Protein AF-A0A952I036-F1 (afdb_monomer_lite)

pLDDT: mean 88.37, std 13.4, range [41.19, 97.81]

Secondary structure (DSSP, 8-state):
--HHHHHHHHHHHHHHHHS-HHHHTT--HHHHHHHHHHHHHHHHTS-HHHHHH--HHHHHHHHHHHHHHTT----HHHHHHHHHHHHHHHHHHHH--

Structure (mmCIF, N/CA/C/O backbone):
data_AF-A0A952I036-F1
#
_entry.id   AF-A0A952I036-F1
#
loop_
_atom_site.group_PDB
_atom_site.id
_atom_site.type_symbol
_atom_site.label_atom_id
_atom_site.label_alt_id
_atom_site.label_comp_id
_atom_site.label_asym_id
_atom_site.label_entity_id
_atom_site.label_seq_id
_atom_site.pdbx_PDB_ins_code
_atom_site.Cartn_x
_atom_site.Cartn_y
_atom_site.Cartn_z
_atom_site.occupancy
_atom_site.B_iso_or_equiv
_atom_site.auth_seq_id
_atom_site.auth_comp_id
_atom_site.auth_asym_id
_atom_site.auth_atom_id
_atom_site.pdbx_PDB_model_num
ATOM 1 N N . MET A 1 1 ? -3.514 26.229 -6.586 1.00 41.44 1 MET A N 1
ATOM 2 C CA . MET A 1 1 ? -4.007 24.858 -6.318 1.00 41.44 1 MET A CA 1
ATOM 3 C C . MET A 1 1 ? -3.379 23.920 -7.341 1.00 41.44 1 MET A C 1
ATOM 5 O O . MET A 1 1 ? -3.762 24.021 -8.492 1.00 41.44 1 MET A O 1
ATOM 9 N N . ASN A 1 2 ? -2.353 23.139 -6.964 1.00 41.47 2 ASN A N 1
ATOM 10 C CA . ASN A 1 2 ? -1.782 22.026 -7.768 1.00 41.47 2 ASN A CA 1
ATOM 11 C C . ASN A 1 2 ? -0.597 21.297 -7.091 1.00 41.47 2 ASN A C 1
ATOM 13 O O . ASN A 1 2 ? 0.005 20.398 -7.670 1.00 41.47 2 ASN A O 1
ATOM 17 N N . THR A 1 3 ? -0.223 21.658 -5.864 1.00 41.19 3 THR A N 1
ATOM 18 C CA . THR A 1 3 ? 0.944 21.076 -5.184 1.00 41.19 3 THR A CA 1
ATOM 19 C C . THR A 1 3 ? 0.697 19.655 -4.666 1.00 41.19 3 THR A C 1
ATOM 21 O O . THR A 1 3 ? 1.613 18.845 -4.693 1.00 41.19 3 THR A O 1
ATOM 24 N N . ALA A 1 4 ? -0.533 19.317 -4.260 1.00 47.06 4 ALA A N 1
ATOM 25 C CA . ALA A 1 4 ? -0.866 18.000 -3.698 1.00 47.06 4 ALA A CA 1
ATOM 26 C C . ALA A 1 4 ? -0.930 16.856 -4.734 1.00 47.06 4 ALA A C 1
ATOM 28 O O . ALA A 1 4 ? -0.638 15.710 -4.401 1.00 47.06 4 ALA A O 1
ATOM 29 N N . ILE A 1 5 ? -1.291 17.151 -5.988 1.00 47.53 5 ILE A N 1
ATOM 30 C CA . ILE A 1 5 ? -1.306 16.152 -7.074 1.00 47.53 5 ILE A CA 1
ATOM 31 C C . ILE A 1 5 ? 0.139 15.817 -7.478 1.00 47.53 5 ILE A C 1
ATOM 33 O O . ILE A 1 5 ? 0.511 14.646 -7.549 1.00 47.53 5 ILE A O 1
ATOM 37 N N . ASN A 1 6 ? 0.991 16.845 -7.586 1.00 56.12 6 ASN A N 1
ATOM 38 C CA . ASN A 1 6 ? 2.417 16.694 -7.886 1.00 56.12 6 ASN A CA 1
ATOM 39 C C . ASN A 1 6 ? 3.189 15.886 -6.827 1.00 56.12 6 ASN A C 1
ATOM 41 O O . ASN A 1 6 ? 4.161 15.206 -7.159 1.00 56.12 6 ASN A O 1
ATOM 45 N N . THR A 1 7 ? 2.780 15.916 -5.552 1.00 67.94 7 THR A N 1
ATOM 46 C CA . THR A 1 7 ? 3.464 15.146 -4.500 1.00 67.94 7 THR A CA 1
ATOM 47 C C . THR A 1 7 ? 3.102 13.662 -4.517 1.00 67.94 7 THR A C 1
ATOM 49 O O . THR A 1 7 ? 3.989 12.828 -4.317 1.00 67.94 7 THR A O 1
ATOM 52 N N . GLN A 1 8 ? 1.845 13.294 -4.788 1.00 71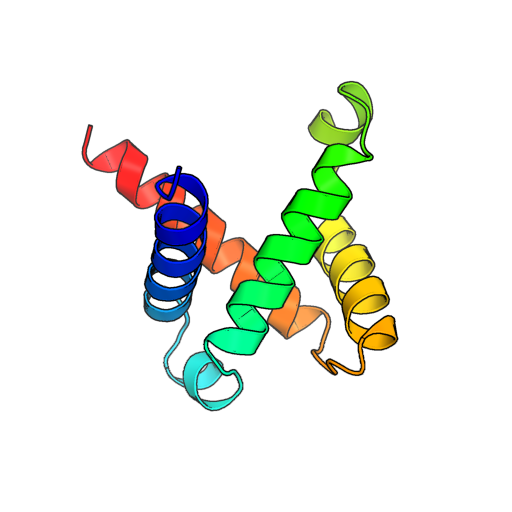.44 8 GLN A N 1
ATOM 53 C CA . GLN A 1 8 ? 1.435 11.882 -4.825 1.00 71.44 8 GLN A CA 1
ATOM 54 C C . GLN A 1 8 ? 1.982 11.141 -6.0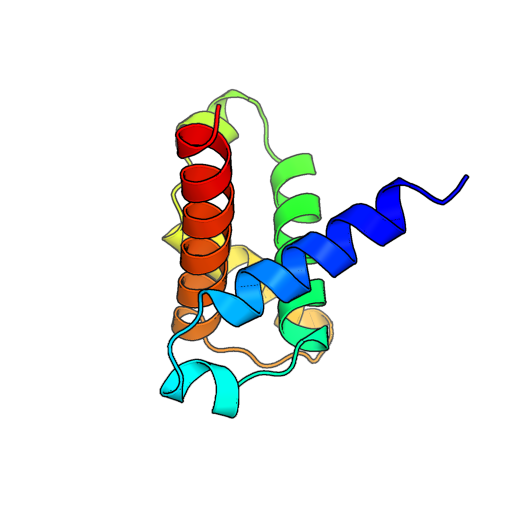48 1.00 71.44 8 GLN A C 1
ATOM 56 O O . GLN A 1 8 ? 2.460 10.015 -5.908 1.00 71.44 8 GLN A O 1
ATOM 61 N N . GLU A 1 9 ? 1.989 11.775 -7.220 1.00 79.19 9 GLU A N 1
ATOM 62 C CA . GLU A 1 9 ? 2.603 11.200 -8.423 1.00 79.19 9 GLU A CA 1
ATOM 63 C C . GLU A 1 9 ? 4.120 11.045 -8.265 1.00 79.19 9 GLU A C 1
ATOM 65 O O . GLU A 1 9 ? 4.673 9.981 -8.550 1.00 79.19 9 GLU A O 1
ATOM 70 N N . SER A 1 10 ? 4.795 12.057 -7.706 1.00 83.69 10 SER A N 1
ATOM 71 C CA . SER A 1 10 ? 6.223 11.972 -7.374 1.00 83.69 10 SER A CA 1
ATOM 72 C C . SER A 1 10 ? 6.516 10.845 -6.373 1.00 83.69 10 SER A C 1
ATOM 74 O O . SER A 1 10 ? 7.463 10.073 -6.551 1.00 83.69 10 SER A O 1
ATOM 76 N N . THR A 1 11 ? 5.668 10.675 -5.353 1.00 86.38 11 THR A N 1
ATOM 77 C CA . THR A 1 11 ? 5.800 9.573 -4.385 1.00 86.38 11 THR A CA 1
ATOM 78 C C . THR A 1 11 ? 5.624 8.217 -5.067 1.00 86.38 11 THR A C 1
ATOM 80 O O . THR A 1 11 ? 6.416 7.306 -4.820 1.00 86.38 11 THR A O 1
ATOM 83 N N . ALA A 1 12 ? 4.645 8.070 -5.964 1.00 89.25 12 ALA A N 1
ATOM 84 C CA . ALA A 1 12 ? 4.439 6.838 -6.724 1.00 89.25 12 ALA A CA 1
ATOM 85 C C . ALA A 1 12 ? 5.647 6.508 -7.616 1.00 89.25 12 ALA A C 1
ATOM 87 O O . ALA A 1 12 ? 6.110 5.366 -7.628 1.00 89.25 12 ALA A O 1
ATOM 88 N N . LEU A 1 13 ? 6.220 7.507 -8.294 1.00 90.50 13 LEU A N 1
ATOM 89 C CA . LEU A 1 13 ? 7.405 7.335 -9.135 1.00 90.50 13 LEU A CA 1
ATOM 90 C C . LEU A 1 13 ? 8.633 6.901 -8.321 1.00 90.50 13 LEU A C 1
ATOM 92 O O . LEU A 1 13 ? 9.343 5.969 -8.705 1.00 90.50 13 LEU A O 1
ATOM 96 N N . ASN A 1 14 ? 8.884 7.542 -7.180 1.00 89.62 14 ASN A N 1
ATOM 97 C CA . ASN A 1 14 ? 10.002 7.171 -6.310 1.00 89.62 14 ASN A CA 1
ATOM 98 C C . ASN A 1 14 ? 9.785 5.801 -5.650 1.00 89.62 14 ASN A C 1
ATOM 100 O O . ASN A 1 14 ? 10.724 5.012 -5.539 1.00 89.62 14 ASN A O 1
ATOM 104 N N . THR A 1 15 ? 8.539 5.469 -5.307 1.00 91.25 15 THR A N 1
ATOM 105 C CA . THR A 1 15 ? 8.157 4.131 -4.832 1.00 91.25 15 THR A CA 1
ATOM 106 C C . THR A 1 15 ? 8.437 3.075 -5.899 1.00 91.25 15 THR A C 1
ATOM 108 O O . THR A 1 15 ? 9.053 2.052 -5.602 1.00 91.25 15 THR A O 1
ATOM 111 N N . PHE A 1 16 ? 8.072 3.336 -7.159 1.00 91.94 16 PHE A N 1
ATOM 112 C CA . PHE A 1 16 ? 8.376 2.447 -8.282 1.00 91.94 16 PHE A CA 1
ATOM 113 C C . PHE A 1 16 ? 9.884 2.219 -8.435 1.00 91.94 16 PHE A C 1
ATOM 115 O O . PHE A 1 16 ? 10.319 1.084 -8.610 1.00 91.94 16 PHE A O 1
ATOM 122 N N . ARG A 1 17 ? 10.705 3.271 -8.307 1.00 89.81 17 ARG A N 1
ATOM 123 C CA . ARG A 1 17 ? 12.176 3.168 -8.379 1.00 89.81 17 ARG A CA 1
ATOM 124 C C . ARG A 1 17 ? 12.782 2.296 -7.276 1.00 89.81 17 ARG A C 1
ATOM 126 O O . ARG A 1 17 ? 13.805 1.664 -7.522 1.00 89.81 17 ARG A O 1
ATOM 133 N N . ASN A 1 18 ? 12.146 2.231 -6.107 1.00 92.00 18 ASN A N 1
ATOM 134 C CA . ASN A 1 18 ? 12.591 1.420 -4.971 1.00 92.00 18 ASN A CA 1
ATOM 135 C C . ASN A 1 18 ? 12.157 -0.054 -5.034 1.00 92.00 18 ASN A C 1
ATOM 137 O O . ASN A 1 18 ? 12.602 -0.851 -4.202 1.00 92.00 18 ASN A O 1
ATOM 141 N N . LEU A 1 19 ? 11.306 -0.437 -5.989 1.00 91.38 19 LEU A N 1
ATOM 142 C CA . LEU A 1 19 ? 10.945 -1.836 -6.217 1.00 91.38 19 LEU A CA 1
ATOM 143 C C . LEU A 1 19 ? 12.076 -2.598 -6.922 1.00 91.38 19 LEU A C 1
ATOM 145 O O . LEU A 1 19 ? 12.839 -2.044 -7.715 1.00 91.38 19 LEU A O 1
ATOM 149 N N . SER A 1 20 ? 12.152 -3.910 -6.678 1.00 90.31 20 SER A N 1
ATOM 150 C CA . SER A 1 20 ? 13.068 -4.779 -7.422 1.00 90.31 20 SER A CA 1
ATOM 151 C C . SER A 1 20 ? 12.692 -4.826 -8.906 1.00 90.31 20 SER A C 1
ATOM 153 O O . SER A 1 20 ? 11.531 -4.654 -9.279 1.00 90.31 20 SER A O 1
ATOM 155 N N . THR A 1 21 ? 13.666 -5.099 -9.776 1.00 89.06 21 THR A N 1
ATOM 156 C CA . THR A 1 21 ? 13.438 -5.198 -11.229 1.00 89.06 21 THR A CA 1
ATOM 157 C C . THR A 1 21 ? 12.362 -6.227 -11.580 1.00 89.06 21 THR A C 1
ATOM 159 O O . THR A 1 21 ? 11.509 -5.939 -12.411 1.00 89.06 21 THR A O 1
ATOM 162 N N . GLN A 1 22 ? 12.330 -7.366 -10.881 1.00 90.75 22 GLN A N 1
ATOM 163 C CA . GLN A 1 22 ? 11.291 -8.384 -11.059 1.00 90.75 22 GLN A CA 1
ATOM 164 C C . GLN A 1 22 ? 9.891 -7.877 -10.686 1.00 90.75 22 GLN A C 1
ATOM 166 O O . GLN A 1 22 ? 8.919 -8.255 -11.320 1.00 90.75 22 GLN A O 1
ATOM 171 N N . LEU A 1 23 ? 9.755 -7.041 -9.655 1.00 90.75 23 LEU A N 1
ATOM 172 C CA . LEU A 1 23 ? 8.446 -6.504 -9.279 1.00 90.75 23 LEU A CA 1
ATOM 173 C C . LEU A 1 23 ? 8.000 -5.390 -10.226 1.00 90.75 23 LEU A C 1
ATOM 175 O O . LEU A 1 23 ? 6.813 -5.292 -10.515 1.00 90.75 23 LEU A O 1
ATOM 179 N N . ARG A 1 24 ? 8.939 -4.591 -10.749 1.00 90.50 24 ARG A N 1
ATOM 180 C CA . ARG A 1 24 ? 8.651 -3.526 -11.722 1.00 90.50 24 ARG A CA 1
ATOM 181 C C . ARG A 1 24 ? 8.078 -4.041 -13.042 1.00 90.50 24 ARG A C 1
ATOM 183 O O . ARG A 1 24 ? 7.350 -3.300 -13.686 1.00 90.50 24 ARG A O 1
ATOM 190 N N . SER A 1 25 ? 8.364 -5.281 -13.442 1.00 91.19 25 SER A N 1
ATOM 191 C CA . SER A 1 25 ? 7.754 -5.883 -14.639 1.00 91.19 25 SER A CA 1
ATOM 192 C C . SER A 1 25 ? 6.329 -6.397 -14.412 1.00 91.19 25 SER A C 1
ATOM 194 O O . SER A 1 25 ? 5.636 -6.704 -15.376 1.00 91.19 25 SER A O 1
ATOM 196 N N . LEU A 1 26 ? 5.891 -6.504 -13.155 1.00 90.69 26 LEU A N 1
ATOM 197 C CA . LEU A 1 26 ? 4.583 -7.044 -12.775 1.00 90.69 26 LEU A CA 1
ATOM 198 C C . LEU A 1 26 ? 3.569 -5.957 -12.409 1.00 90.69 26 LEU A C 1
ATOM 200 O O . LEU A 1 26 ? 2.450 -6.289 -12.022 1.00 90.69 26 LEU A O 1
ATOM 204 N N . ILE A 1 27 ? 3.969 -4.684 -12.441 1.00 92.94 27 ILE A N 1
ATOM 205 C CA . ILE A 1 27 ? 3.126 -3.586 -11.984 1.00 92.94 27 ILE A CA 1
ATOM 206 C C . ILE A 1 27 ? 3.386 -2.300 -12.756 1.00 92.94 27 ILE A C 1
ATOM 208 O O . ILE A 1 27 ? 4.520 -1.953 -13.084 1.00 92.94 27 ILE A O 1
ATOM 212 N N . THR A 1 28 ? 2.317 -1.558 -12.988 1.00 92.44 28 THR A N 1
ATOM 213 C CA . THR A 1 28 ? 2.347 -0.235 -13.600 1.00 92.44 28 THR A CA 1
ATOM 214 C C . THR A 1 28 ? 2.443 0.874 -12.549 1.00 92.44 28 THR A C 1
ATOM 216 O O . THR A 1 28 ? 2.066 0.718 -11.385 1.00 92.44 28 THR A O 1
ATOM 219 N N . ILE A 1 29 ? 2.910 2.051 -12.968 1.00 90.62 29 ILE A N 1
ATOM 220 C CA . ILE A 1 29 ? 2.946 3.238 -12.100 1.00 90.62 29 ILE A CA 1
ATOM 221 C 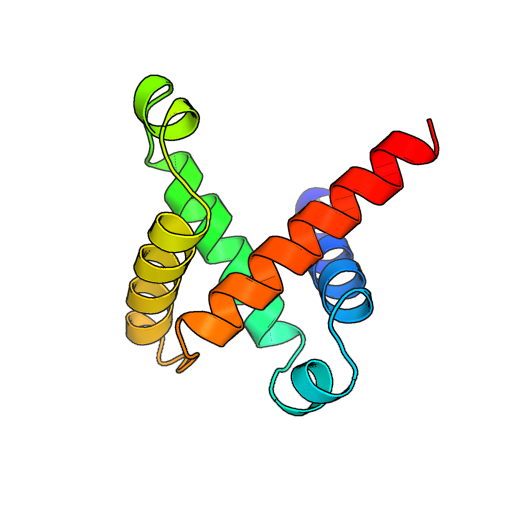C . ILE A 1 29 ? 1.526 3.636 -11.654 1.00 90.62 29 ILE A C 1
ATOM 223 O O . ILE A 1 29 ? 1.337 4.002 -10.496 1.00 90.62 29 ILE A O 1
ATOM 227 N N . ASN A 1 30 ? 0.521 3.494 -12.525 1.00 92.06 30 ASN A N 1
ATOM 228 C CA . ASN A 1 30 ? -0.879 3.794 -12.198 1.00 92.06 30 ASN A CA 1
ATOM 229 C C . ASN A 1 30 ? -1.420 2.889 -11.082 1.00 92.06 30 ASN A C 1
ATOM 231 O O . ASN A 1 30 ? -2.120 3.351 -10.183 1.00 92.06 30 ASN A O 1
ATOM 235 N N . GLU A 1 31 ? -1.062 1.605 -11.094 1.00 93.69 31 GLU A N 1
ATOM 236 C CA . GLU A 1 31 ? -1.438 0.675 -10.027 1.00 93.69 31 GLU A CA 1
ATOM 237 C C . GLU A 1 31 ? -0.764 1.023 -8.697 1.00 93.69 31 GLU A C 1
ATOM 239 O O . GLU A 1 31 ? -1.401 0.942 -7.647 1.00 93.69 31 GLU A O 1
ATOM 244 N N . ILE A 1 32 ? 0.499 1.462 -8.724 1.00 94.50 32 ILE A N 1
ATOM 245 C CA . ILE A 1 32 ? 1.184 1.971 -7.526 1.00 94.50 32 ILE A CA 1
ATOM 246 C C . ILE A 1 32 ? 0.474 3.214 -7.000 1.00 94.50 32 ILE A C 1
ATOM 248 O O . ILE A 1 32 ? 0.214 3.303 -5.801 1.00 94.50 32 ILE A O 1
ATOM 252 N N . PHE A 1 33 ? 0.123 4.150 -7.878 1.00 94.06 33 PHE A N 1
ATOM 253 C CA . PHE A 1 33 ? -0.608 5.350 -7.493 1.00 94.06 33 PHE A CA 1
ATOM 254 C C . PHE A 1 33 ? -1.930 5.007 -6.792 1.00 94.06 33 PHE A C 1
ATOM 256 O O . PHE A 1 33 ? -2.192 5.498 -5.693 1.00 94.06 33 PHE A O 1
ATOM 263 N N . GLU A 1 34 ? -2.730 4.100 -7.359 1.00 95.00 34 GLU A N 1
ATOM 264 C CA . GLU A 1 34 ? -3.988 3.671 -6.737 1.00 95.00 34 GLU A CA 1
ATOM 265 C C . GLU A 1 34 ? -3.768 2.935 -5.404 1.00 95.00 34 GLU A C 1
ATOM 267 O O . GLU A 1 34 ? -4.541 3.133 -4.465 1.00 95.00 34 GLU A O 1
ATOM 272 N N . VAL A 1 35 ? -2.688 2.157 -5.258 1.00 96.00 35 VAL A N 1
ATOM 273 C CA . VAL A 1 35 ? -2.300 1.547 -3.971 1.00 96.00 35 VAL A CA 1
ATOM 274 C C . VAL A 1 35 ? -2.023 2.612 -2.910 1.00 96.00 35 VAL A C 1
ATOM 276 O O . VAL A 1 35 ? -2.548 2.516 -1.797 1.00 96.00 35 VAL A O 1
ATOM 279 N N . LEU A 1 36 ? -1.222 3.630 -3.236 1.00 94.75 36 LEU A N 1
ATOM 280 C CA . LEU A 1 36 ? -0.867 4.704 -2.303 1.00 94.75 36 LEU A CA 1
ATOM 281 C C . LEU A 1 36 ? -2.081 5.564 -1.938 1.00 94.75 36 LEU A C 1
ATOM 283 O O . LEU A 1 36 ? -2.284 5.909 -0.770 1.00 94.75 36 LEU A O 1
ATOM 287 N N . LYS A 1 37 ? -2.942 5.842 -2.917 1.00 94.50 37 LYS A N 1
ATOM 288 C CA . LYS A 1 37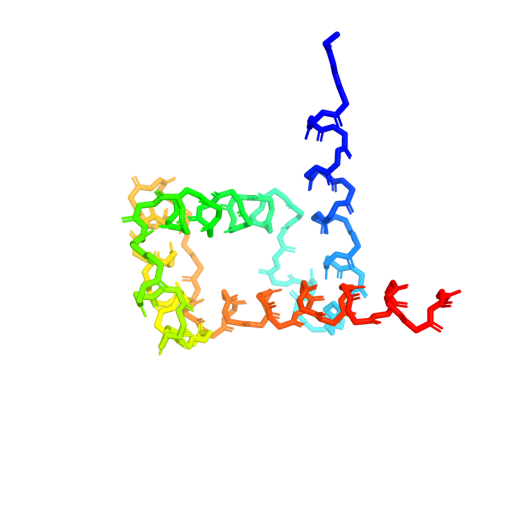 ? -4.211 6.544 -2.717 1.00 94.50 37 LYS A CA 1
ATOM 289 C C . LYS A 1 37 ? -5.138 5.771 -1.782 1.00 94.50 37 LYS A C 1
ATOM 291 O O . LYS A 1 37 ? -5.653 6.336 -0.819 1.00 94.50 37 LYS A O 1
ATOM 296 N N . GLU A 1 38 ? -5.303 4.465 -1.995 1.00 95.31 38 GLU A N 1
ATOM 297 C CA . GLU A 1 38 ? -6.126 3.625 -1.120 1.00 95.31 38 GLU A CA 1
ATOM 298 C C . GLU A 1 38 ? -5.538 3.452 0.281 1.00 95.31 38 GLU A C 1
ATOM 300 O O . GLU A 1 38 ? -6.293 3.424 1.258 1.00 95.31 38 GLU A O 1
ATOM 305 N N . LYS A 1 39 ? -4.206 3.404 0.412 1.00 94.94 39 LYS A N 1
ATOM 306 C CA . LYS A 1 39 ? -3.541 3.480 1.717 1.00 94.94 39 LYS A CA 1
ATOM 307 C C . LYS A 1 39 ? -3.915 4.782 2.422 1.00 94.94 39 LYS A C 1
ATOM 309 O O . LYS A 1 39 ? -4.378 4.724 3.557 1.00 94.94 39 LYS A O 1
ATOM 314 N N . SER A 1 40 ? -3.752 5.933 1.768 1.00 93.06 40 SER A N 1
ATOM 315 C CA . SER A 1 40 ? -4.068 7.241 2.359 1.00 93.06 40 SER A CA 1
ATOM 316 C C . SER A 1 40 ? -5.538 7.323 2.791 1.00 93.06 40 SER A C 1
ATOM 318 O O . SER A 1 40 ? -5.833 7.628 3.948 1.00 93.06 40 SER A O 1
ATOM 320 N N . ASN A 1 41 ? -6.456 6.912 1.912 1.00 94.19 41 ASN A N 1
ATOM 321 C CA . ASN A 1 41 ? -7.885 6.837 2.211 1.00 94.19 41 ASN A CA 1
ATOM 322 C C . ASN A 1 41 ? -8.179 5.937 3.414 1.00 94.19 41 ASN A C 1
ATOM 324 O O . ASN A 1 41 ? -9.059 6.236 4.216 1.00 94.19 41 ASN A O 1
ATOM 328 N N . TYR A 1 42 ? -7.479 4.810 3.553 1.00 94.81 42 TYR A N 1
ATOM 329 C CA . TYR A 1 42 ? -7.648 3.937 4.708 1.00 94.81 42 TYR A CA 1
ATOM 330 C C . TYR A 1 42 ? -7.102 4.574 5.988 1.00 94.81 42 TYR A C 1
ATOM 332 O O . TYR A 1 42 ? -7.814 4.608 6.989 1.00 94.81 42 TYR A O 1
ATOM 340 N N . TYR A 1 43 ? -5.906 5.158 5.952 1.00 92.62 43 TYR A N 1
ATOM 341 C CA . TYR A 1 43 ? -5.321 5.863 7.095 1.00 92.62 43 TYR A CA 1
ATOM 342 C C . TYR A 1 43 ? -6.207 7.003 7.613 1.00 92.62 43 TYR A C 1
ATOM 344 O O . TYR A 1 43 ? -6.283 7.206 8.824 1.00 92.62 43 TYR A O 1
ATOM 352 N N . ASN A 1 44 ? -6.916 7.705 6.728 1.00 93.50 44 ASN A N 1
ATOM 353 C CA . ASN A 1 44 ? -7.848 8.769 7.111 1.00 93.50 44 ASN A CA 1
ATOM 354 C C . ASN A 1 44 ? -9.071 8.251 7.883 1.00 93.50 44 ASN A C 1
ATOM 356 O O . ASN A 1 44 ? -9.662 8.998 8.653 1.00 93.50 44 ASN A O 1
ATOM 360 N N . THR A 1 45 ? -9.423 6.971 7.728 1.00 94.62 45 THR A N 1
ATOM 361 C CA . THR A 1 45 ? -10.525 6.336 8.476 1.00 94.62 45 THR A CA 1
ATOM 362 C C . THR A 1 45 ? -10.109 5.779 9.839 1.00 94.62 45 THR A C 1
ATOM 364 O O . THR A 1 45 ? -10.968 5.340 10.597 1.00 94.62 45 THR A O 1
ATOM 367 N N . LEU A 1 46 ? -8.809 5.762 10.152 1.00 94.19 46 LEU A N 1
ATOM 368 C CA . LEU A 1 46 ? -8.293 5.189 11.394 1.00 94.19 46 LEU A CA 1
ATOM 369 C C . LEU A 1 46 ? -8.213 6.232 12.510 1.00 94.19 46 LEU A C 1
ATOM 371 O O . LEU A 1 46 ? -7.749 7.357 12.302 1.00 94.19 46 LEU A O 1
ATOM 375 N N . THR A 1 47 ? -8.574 5.818 13.723 1.00 95.56 47 THR A N 1
ATOM 376 C CA . THR A 1 47 ? -8.306 6.591 14.941 1.00 95.56 47 THR A CA 1
ATOM 377 C C . THR A 1 47 ? -6.808 6.625 15.247 1.00 95.56 47 THR A C 1
ATOM 379 O O . THR A 1 47 ? -6.028 5.828 14.720 1.00 95.56 47 THR A O 1
ATOM 382 N N . TYR A 1 48 ? -6.386 7.534 16.130 1.00 92.62 48 TYR A N 1
ATOM 383 C CA . TYR A 1 48 ? -4.989 7.614 16.563 1.00 92.62 48 TYR A CA 1
ATOM 384 C C . TYR A 1 48 ? -4.484 6.276 17.128 1.00 92.62 48 TYR A C 1
ATOM 386 O O . TYR A 1 48 ? -3.490 5.741 16.644 1.00 92.62 48 TYR A O 1
ATOM 394 N N . THR A 1 49 ? -5.225 5.671 18.061 1.00 94.75 49 THR A N 1
ATOM 395 C CA . THR A 1 49 ? -4.867 4.377 18.662 1.00 94.75 49 THR A CA 1
ATOM 396 C C . THR A 1 49 ? -4.718 3.277 17.613 1.00 94.75 49 THR A C 1
ATOM 398 O O . THR A 1 49 ? -3.775 2.494 17.667 1.00 94.75 49 THR A O 1
ATOM 401 N N . GLN A 1 50 ? -5.609 3.239 16.616 1.00 94.12 50 GLN A N 1
ATOM 402 C CA . GLN A 1 50 ? -5.520 2.274 15.519 1.00 94.12 50 GLN A CA 1
ATOM 403 C C . GLN A 1 50 ? -4.274 2.497 14.655 1.00 94.12 50 GLN A C 1
ATOM 405 O O . GLN A 1 50 ? -3.631 1.525 14.264 1.00 94.12 50 GLN A O 1
ATOM 410 N N . LYS A 1 51 ? -3.902 3.755 14.383 1.00 91.94 51 LYS A N 1
ATOM 411 C CA . LYS A 1 51 ? -2.675 4.093 13.642 1.00 91.94 51 LYS A CA 1
ATOM 412 C C . LYS A 1 51 ? -1.414 3.624 14.370 1.00 91.94 51 LYS A C 1
ATOM 414 O O . LYS A 1 51 ? -0.472 3.217 13.703 1.00 91.94 51 LYS A O 1
ATOM 419 N N . CYS A 1 52 ? -1.405 3.632 15.703 1.00 90.25 52 CYS A N 1
ATOM 420 C CA . CYS A 1 52 ? -0.256 3.185 16.498 1.00 90.25 52 CYS A CA 1
ATOM 421 C C . CYS A 1 52 ? -0.030 1.666 16.462 1.00 90.25 52 CYS A C 1
ATOM 423 O O . CYS A 1 52 ? 1.105 1.222 16.598 1.00 90.25 52 CYS A O 1
ATOM 425 N N . ILE A 1 53 ? -1.088 0.866 16.297 1.00 93.31 53 ILE A N 1
ATOM 426 C CA . ILE A 1 53 ? -1.009 -0.606 16.392 1.00 93.31 53 ILE A CA 1
ATOM 427 C C . ILE A 1 53 ? -1.082 -1.316 15.036 1.00 93.31 53 ILE A C 1
ATOM 429 O O . ILE A 1 53 ? -0.864 -2.526 14.949 1.00 93.31 53 ILE A O 1
ATOM 433 N N . ILE A 1 54 ? -1.445 -0.601 13.969 1.00 93.19 54 ILE A N 1
ATOM 434 C CA . ILE A 1 54 ? -1.621 -1.213 12.657 1.00 93.19 54 ILE A CA 1
ATOM 435 C C . ILE A 1 54 ? -0.271 -1.546 12.014 1.00 93.19 54 ILE A C 1
ATOM 437 O O . ILE A 1 54 ? 0.651 -0.740 11.996 1.00 93.19 54 ILE A O 1
ATOM 441 N N . ASN A 1 55 ? -0.168 -2.744 11.438 1.00 92.69 55 ASN A N 1
ATOM 442 C CA . ASN A 1 55 ? 1.027 -3.190 10.723 1.00 92.69 55 ASN A CA 1
ATOM 443 C C . ASN A 1 55 ? 0.828 -3.190 9.194 1.00 92.69 55 ASN A C 1
ATOM 445 O O . ASN A 1 55 ? -0.296 -3.260 8.682 1.00 92.69 55 ASN A O 1
ATOM 449 N N . THR A 1 56 ? 1.936 -3.201 8.447 1.00 92.88 56 THR A N 1
ATOM 450 C CA . THR A 1 56 ? 1.953 -3.172 6.972 1.00 92.88 56 THR A CA 1
ATOM 451 C C . THR A 1 56 ? 1.183 -4.341 6.338 1.00 92.88 56 THR A C 1
ATOM 453 O O . THR A 1 56 ? 0.602 -4.194 5.265 1.00 92.88 56 THR A O 1
ATOM 456 N N . SER A 1 57 ? 1.121 -5.515 6.985 1.00 93.31 57 SER A N 1
ATOM 457 C CA . SER A 1 57 ? 0.365 -6.675 6.474 1.00 93.31 57 SER A CA 1
ATOM 458 C C . SER A 1 57 ? -1.148 -6.455 6.535 1.00 93.31 57 SER A C 1
ATOM 460 O O . SER A 1 57 ? -1.869 -6.841 5.607 1.00 93.31 57 SER A O 1
ATOM 462 N N . ASN A 1 58 ? -1.629 -5.826 7.609 1.00 94.19 58 ASN A N 1
ATOM 463 C CA . ASN A 1 58 ? -3.035 -5.481 7.792 1.00 94.19 58 ASN A CA 1
ATOM 464 C C . ASN A 1 58 ? -3.440 -4.398 6.789 1.00 94.19 58 ASN A C 1
ATOM 466 O O . ASN A 1 58 ? -4.447 -4.555 6.099 1.00 94.19 58 ASN A O 1
ATOM 470 N N . ILE A 1 59 ? -2.602 -3.367 6.626 1.00 95.69 59 ILE A N 1
ATOM 471 C CA . ILE A 1 59 ? -2.803 -2.314 5.620 1.00 95.69 59 ILE A CA 1
ATOM 472 C C . ILE A 1 59 ? -2.866 -2.927 4.223 1.00 95.69 59 ILE A C 1
ATOM 474 O O . ILE A 1 59 ? -3.835 -2.695 3.507 1.00 95.69 59 ILE A O 1
ATOM 478 N N . ALA A 1 60 ? -1.900 -3.776 3.858 1.00 96.81 60 ALA A N 1
ATOM 479 C CA . ALA A 1 60 ? -1.877 -4.422 2.550 1.00 96.81 60 ALA A CA 1
ATOM 480 C C . ALA A 1 60 ? -3.138 -5.258 2.289 1.00 96.81 60 ALA A C 1
ATOM 482 O O . ALA A 1 60 ? -3.675 -5.226 1.186 1.00 96.81 60 ALA A O 1
ATOM 483 N N . GLY A 1 61 ? -3.643 -5.979 3.297 1.00 97.06 61 GLY A N 1
ATOM 484 C CA . GLY A 1 61 ? -4.891 -6.735 3.178 1.00 97.06 61 GLY A CA 1
ATOM 485 C C . GLY A 1 61 ? -6.110 -5.840 2.943 1.00 97.06 61 GLY A C 1
ATOM 486 O O . GLY A 1 61 ? -6.927 -6.125 2.068 1.00 97.06 61 GLY A O 1
ATOM 487 N N . THR A 1 62 ? -6.227 -4.742 3.691 1.00 96.75 62 THR A N 1
ATOM 488 C CA . THR A 1 62 ? -7.335 -3.790 3.534 1.00 96.75 62 THR A CA 1
ATOM 489 C C . THR A 1 62 ? -7.273 -3.064 2.192 1.00 96.75 62 THR A C 1
ATOM 491 O O . THR A 1 62 ? -8.273 -3.028 1.476 1.00 96.75 62 THR A O 1
ATOM 494 N N . VAL A 1 63 ? -6.103 -2.543 1.817 1.00 97.19 63 VAL A N 1
ATOM 495 C CA . VAL A 1 63 ? -5.878 -1.854 0.538 1.00 97.19 63 VAL A CA 1
ATOM 496 C C . VAL A 1 63 ? -6.182 -2.786 -0.630 1.00 97.19 63 VAL A C 1
ATOM 498 O O . VAL A 1 63 ? -6.949 -2.429 -1.516 1.00 97.19 63 VAL A O 1
ATOM 501 N N . GLN A 1 64 ? -5.690 -4.024 -0.591 1.00 97.81 64 GLN A N 1
ATOM 502 C CA . GLN A 1 64 ? -5.954 -5.012 -1.633 1.00 97.81 64 GLN A CA 1
ATOM 503 C C . GLN A 1 64 ? -7.451 -5.317 -1.804 1.00 97.81 64 GLN A C 1
ATOM 505 O O . GLN A 1 64 ? -7.941 -5.413 -2.930 1.00 97.81 64 GLN A O 1
ATOM 510 N N . ARG A 1 65 ? -8.209 -5.417 -0.704 1.00 97.31 65 ARG A N 1
ATOM 511 C CA . ARG A 1 65 ? -9.672 -5.578 -0.759 1.00 97.31 65 ARG A CA 1
ATOM 512 C C . ARG A 1 65 ? -10.370 -4.363 -1.371 1.00 97.31 65 ARG A C 1
ATOM 514 O O . ARG A 1 65 ? -11.348 -4.547 -2.089 1.00 97.31 65 ARG A O 1
ATOM 521 N N . ARG A 1 66 ? -9.899 -3.144 -1.094 1.00 97.06 66 ARG A N 1
ATOM 522 C CA . ARG A 1 66 ? -10.466 -1.911 -1.668 1.00 97.06 66 ARG A CA 1
ATOM 523 C C . ARG A 1 66 ? -10.152 -1.780 -3.159 1.00 97.06 66 ARG A C 1
ATOM 525 O O . ARG A 1 66 ? -11.059 -1.496 -3.930 1.00 97.06 66 ARG A O 1
ATOM 532 N N . LEU A 1 67 ? -8.926 -2.093 -3.573 1.00 96.69 67 LEU A N 1
ATOM 533 C CA . LEU A 1 67 ? -8.515 -2.102 -4.982 1.00 96.69 67 LEU A CA 1
ATOM 534 C C . LEU A 1 67 ? -9.326 -3.090 -5.823 1.00 96.69 67 LEU A C 1
ATOM 536 O O . LEU A 1 67 ? -9.772 -2.742 -6.910 1.00 96.69 67 LEU A O 1
ATOM 540 N N . ARG A 1 68 ? -9.626 -4.279 -5.282 1.00 95.94 68 ARG A N 1
ATOM 541 C CA . ARG A 1 68 ? -10.508 -5.249 -5.952 1.00 95.94 68 ARG A CA 1
ATOM 542 C C . ARG A 1 68 ? -11.897 -4.692 -6.265 1.00 95.94 68 ARG A C 1
ATOM 544 O O . ARG A 1 68 ? -12.465 -5.056 -7.285 1.00 95.94 68 ARG A O 1
ATOM 551 N N . LYS A 1 69 ? -12.443 -3.811 -5.418 1.00 95.62 69 LYS A N 1
ATOM 552 C CA . LYS A 1 69 ? -13.737 -3.150 -5.675 1.00 95.62 69 LYS A CA 1
ATOM 553 C C . LYS A 1 69 ? -13.668 -2.135 -6.821 1.00 95.62 69 LYS A C 1
ATOM 555 O O . LYS A 1 69 ? -14.707 -1.764 -7.345 1.00 95.62 69 LYS A O 1
ATOM 560 N N . LYS A 1 70 ? -12.461 -1.702 -7.194 1.00 93.75 70 LYS A N 1
ATOM 561 C CA . LYS A 1 70 ? -12.172 -0.837 -8.346 1.00 93.75 70 LYS A CA 1
ATOM 562 C C . LYS A 1 70 ? -11.683 -1.623 -9.572 1.00 93.75 70 LYS A C 1
ATOM 564 O O . LYS A 1 70 ? -11.097 -1.033 -10.467 1.00 93.75 70 LYS A O 1
ATOM 569 N N . ASP A 1 71 ? -11.849 -2.946 -9.565 1.00 93.31 71 ASP A N 1
ATOM 570 C CA . ASP A 1 71 ? -11.342 -3.879 -10.583 1.00 93.31 71 ASP A CA 1
ATOM 571 C C . ASP A 1 71 ? -9.808 -3.891 -10.769 1.00 93.31 71 ASP A C 1
ATOM 573 O O . ASP A 1 71 ? -9.276 -4.409 -11.745 1.00 93.31 71 ASP A O 1
ATOM 577 N N . ILE A 1 72 ? -9.056 -3.401 -9.777 1.00 94.00 72 ILE A N 1
ATOM 578 C CA . ILE A 1 72 ? -7.590 -3.473 -9.765 1.00 94.00 72 ILE A CA 1
ATOM 579 C C . ILE A 1 72 ? -7.163 -4.738 -9.012 1.00 94.00 72 ILE A C 1
ATOM 581 O O . ILE A 1 72 ? -7.316 -4.857 -7.788 1.00 94.00 72 ILE A O 1
ATOM 585 N N . ARG A 1 73 ? -6.624 -5.718 -9.744 1.00 93.94 73 ARG A N 1
ATOM 586 C CA . ARG A 1 73 ? -6.348 -7.071 -9.233 1.00 93.94 73 ARG A CA 1
ATOM 587 C C . ARG A 1 73 ? -4.882 -7.283 -8.862 1.00 93.94 73 ARG A C 1
ATOM 589 O O . ARG A 1 73 ? -4.171 -8.047 -9.502 1.00 93.94 73 ARG A O 1
ATOM 596 N N . LEU A 1 74 ? -4.459 -6.699 -7.742 1.00 94.75 74 LEU A N 1
ATOM 597 C CA . LEU A 1 74 ? -3.136 -6.968 -7.167 1.00 94.75 74 LEU A CA 1
ATOM 598 C C . LEU A 1 74 ? -3.179 -8.052 -6.081 1.00 94.75 74 LEU A C 1
ATOM 600 O O . LEU A 1 74 ? -4.142 -8.191 -5.312 1.00 94.75 74 LEU A O 1
ATOM 604 N N . THR A 1 75 ? -2.098 -8.830 -5.986 1.00 95.94 75 THR A N 1
ATOM 605 C CA . THR A 1 75 ? -1.914 -9.776 -4.879 1.00 95.94 75 THR A CA 1
ATOM 606 C C . THR A 1 75 ? -1.566 -9.023 -3.595 1.00 95.94 75 THR A C 1
ATOM 608 O O . THR A 1 75 ? -0.930 -7.970 -3.622 1.00 95.94 75 THR A O 1
ATOM 611 N N . LYS A 1 76 ? -1.937 -9.579 -2.434 1.00 95.94 76 LYS A N 1
ATOM 612 C CA . LYS A 1 76 ? -1.587 -8.980 -1.133 1.00 95.94 76 LYS A CA 1
ATOM 613 C C . LYS A 1 76 ? -0.070 -8.811 -0.971 1.00 95.94 76 LYS A C 1
ATOM 615 O O . LYS A 1 76 ? 0.373 -7.822 -0.395 1.00 95.94 76 LYS A O 1
ATOM 620 N N . ASN A 1 77 ? 0.717 -9.757 -1.488 1.00 96.00 77 ASN A N 1
ATOM 621 C CA . ASN A 1 77 ? 2.178 -9.696 -1.436 1.00 96.00 77 ASN A CA 1
ATOM 622 C C . ASN A 1 77 ? 2.725 -8.542 -2.277 1.00 96.00 77 ASN A C 1
ATOM 624 O O . ASN A 1 77 ? 3.590 -7.819 -1.796 1.00 96.00 77 ASN A O 1
ATOM 628 N N . LEU A 1 78 ?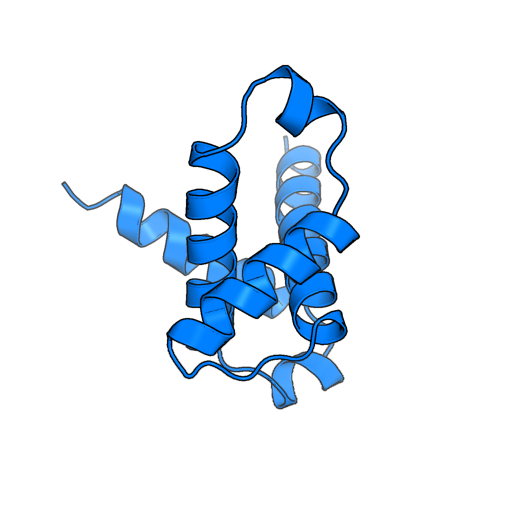 2.181 -8.326 -3.478 1.00 95.25 78 LEU A N 1
ATOM 629 C CA . LEU A 1 78 ? 2.583 -7.208 -4.326 1.00 95.25 78 LEU A CA 1
ATOM 630 C C . LEU A 1 78 ? 2.244 -5.866 -3.668 1.00 95.25 78 LEU A C 1
ATOM 632 O O . LEU A 1 78 ? 3.121 -5.018 -3.543 1.00 95.25 78 LEU A O 1
ATOM 636 N N . VAL A 1 79 ? 1.027 -5.719 -3.129 1.00 96.81 79 VAL A N 1
ATOM 637 C CA . VAL A 1 79 ? 0.638 -4.526 -2.356 1.00 96.81 79 VAL A CA 1
ATOM 638 C C . VAL A 1 79 ? 1.595 -4.305 -1.183 1.00 96.81 79 VAL A C 1
ATOM 640 O O . VAL A 1 79 ? 2.120 -3.212 -1.016 1.00 96.81 79 VAL A O 1
ATOM 643 N N . LYS A 1 80 ? 1.898 -5.347 -0.401 1.00 96.94 80 LYS A N 1
ATOM 644 C CA . LYS A 1 80 ? 2.845 -5.259 0.720 1.00 96.94 80 LYS A CA 1
ATOM 645 C C . LYS A 1 80 ? 4.242 -4.812 0.272 1.00 96.94 80 LYS A C 1
ATOM 647 O O . LYS A 1 80 ? 4.870 -4.030 0.981 1.00 96.94 80 LYS A O 1
ATOM 652 N N . SER A 1 81 ? 4.728 -5.289 -0.872 1.00 96.06 81 SER A N 1
ATOM 653 C CA . SER A 1 81 ? 6.021 -4.873 -1.428 1.00 96.06 81 SER A CA 1
ATOM 654 C C . SER A 1 81 ? 6.035 -3.398 -1.832 1.00 96.06 81 SER A C 1
ATOM 656 O O . SER A 1 81 ? 7.025 -2.722 -1.571 1.00 96.06 81 SER A O 1
ATOM 658 N N . ILE A 1 82 ? 4.938 -2.881 -2.394 1.00 95.81 82 ILE A N 1
ATOM 659 C CA . ILE A 1 82 ? 4.791 -1.451 -2.719 1.00 95.81 82 ILE A CA 1
ATOM 660 C C . ILE A 1 82 ? 4.856 -0.606 -1.447 1.00 95.81 82 ILE A C 1
ATOM 662 O O . ILE A 1 82 ? 5.624 0.347 -1.392 1.00 95.81 82 ILE A O 1
ATOM 666 N N . LEU A 1 83 ? 4.117 -0.993 -0.402 1.00 95.62 83 LEU A N 1
ATOM 667 C CA . LEU A 1 83 ? 4.119 -0.257 0.867 1.00 95.62 83 LEU A CA 1
ATOM 668 C C . LEU A 1 83 ? 5.510 -0.220 1.514 1.00 95.62 83 LEU A C 1
ATOM 670 O O . LEU A 1 83 ? 5.929 0.811 2.024 1.00 95.62 83 LEU A O 1
ATOM 674 N N . LYS A 1 84 ? 6.266 -1.321 1.436 1.00 95.12 84 LYS A N 1
ATOM 675 C CA . LYS A 1 84 ? 7.662 -1.354 1.897 1.00 95.12 84 LYS A CA 1
ATOM 676 C C . LYS A 1 84 ? 8.589 -0.471 1.057 1.00 95.12 84 LYS A C 1
ATOM 678 O O . LYS A 1 84 ? 9.508 0.139 1.595 1.00 95.12 84 LYS A O 1
ATOM 683 N N . ALA A 1 85 ? 8.385 -0.417 -0.258 1.00 94.12 85 ALA A N 1
ATOM 684 C CA . ALA A 1 85 ? 9.174 0.438 -1.145 1.00 94.12 85 ALA A CA 1
ATOM 685 C C . ALA A 1 85 ? 8.906 1.934 -0.892 1.00 94.12 85 ALA A C 1
ATOM 687 O O . ALA A 1 85 ? 9.827 2.749 -0.980 1.00 94.12 85 ALA A O 1
ATOM 688 N N . GLU A 1 86 ? 7.670 2.275 -0.527 1.00 94.19 86 GLU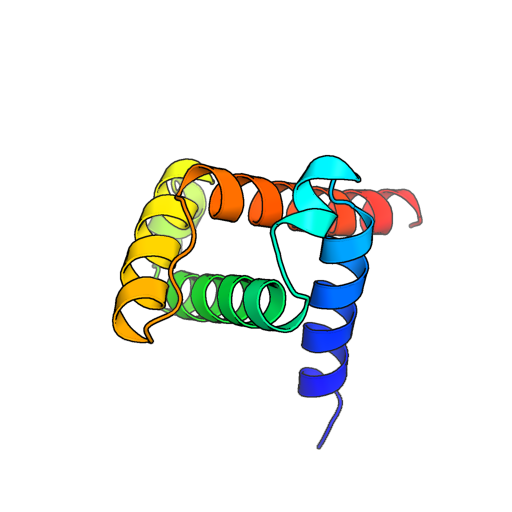 A N 1
ATOM 689 C CA . GLU A 1 86 ? 7.265 3.611 -0.087 1.00 94.19 86 GLU A CA 1
ATOM 690 C C . GLU A 1 86 ? 7.894 3.961 1.274 1.00 94.19 86 GLU A C 1
ATOM 692 O O . GLU A 1 86 ? 8.487 5.026 1.423 1.00 94.19 86 GLU A O 1
ATOM 697 N N . GLU A 1 87 ? 7.849 3.053 2.256 1.00 91.44 87 GLU A N 1
ATOM 698 C CA . GLU A 1 87 ? 8.538 3.228 3.546 1.00 91.44 87 GLU A CA 1
ATOM 699 C C . GLU A 1 87 ? 10.041 3.488 3.341 1.00 91.44 87 GLU A C 1
ATOM 701 O O . GLU A 1 87 ? 10.593 4.429 3.911 1.00 91.44 87 GLU A O 1
ATOM 706 N N . LYS A 1 88 ? 10.692 2.720 2.456 1.00 91.06 88 LYS A N 1
ATOM 707 C CA . LYS A 1 88 ? 12.104 2.917 2.095 1.00 91.06 88 LYS A CA 1
ATOM 708 C C . LYS A 1 88 ? 12.364 4.280 1.449 1.00 91.06 88 LYS A C 1
ATOM 710 O O . LYS A 1 88 ? 13.404 4.883 1.695 1.00 91.06 88 LYS A O 1
ATOM 715 N N . TYR A 1 89 ? 11.441 4.780 0.627 1.00 90.12 89 TYR A N 1
ATOM 716 C CA . TYR A 1 89 ? 11.562 6.119 0.048 1.00 90.12 89 TYR A CA 1
ATOM 717 C C . TYR A 1 89 ? 11.614 7.190 1.142 1.00 90.12 89 TYR A C 1
ATOM 719 O O . TYR A 1 89 ? 12.529 8.011 1.140 1.00 90.12 89 TYR A O 1
ATOM 727 N N . TYR A 1 90 ? 10.694 7.138 2.107 1.00 87.88 90 TYR A N 1
ATOM 728 C CA . TYR A 1 90 ? 10.687 8.089 3.218 1.00 87.88 90 TYR A CA 1
ATOM 729 C C . TYR A 1 90 ? 11.908 7.943 4.133 1.00 87.88 90 TYR A C 1
ATOM 731 O O . TYR A 1 90 ? 12.463 8.955 4.550 1.00 87.88 90 TYR A O 1
ATOM 739 N N . GLN A 1 91 ? 12.383 6.719 4.381 1.00 87.94 91 GLN A N 1
ATOM 740 C CA . GLN A 1 91 ? 13.636 6.494 5.113 1.00 87.94 91 GLN A CA 1
ATOM 741 C C . GLN A 1 91 ? 14.824 7.166 4.416 1.00 87.94 91 GLN A C 1
ATOM 743 O O . GLN A 1 91 ? 15.571 7.903 5.056 1.00 87.94 91 GLN A O 1
ATOM 748 N N . ASN A 1 92 ? 14.956 6.996 3.098 1.00 84.75 92 ASN A N 1
ATOM 749 C CA . ASN A 1 92 ? 16.029 7.633 2.335 1.00 84.75 92 ASN A CA 1
ATOM 750 C C . ASN A 1 92 ? 15.957 9.165 2.400 1.00 84.75 92 ASN A C 1
ATOM 752 O O . ASN A 1 92 ? 16.997 9.809 2.485 1.00 84.75 92 ASN A O 1
ATOM 756 N N . LEU A 1 93 ? 14.754 9.754 2.390 1.00 82.12 93 LEU A N 1
ATOM 757 C CA . LEU A 1 93 ? 14.597 11.200 2.577 1.00 82.12 93 LEU A CA 1
ATOM 758 C C . LEU A 1 93 ? 15.088 11.642 3.958 1.00 82.12 93 LEU A C 1
ATOM 760 O O . LEU A 1 93 ? 15.786 12.643 4.049 1.00 82.12 93 LEU A O 1
ATOM 764 N N . THR A 1 94 ? 14.777 10.889 5.017 1.00 77.31 94 THR A N 1
ATOM 765 C CA . THR A 1 94 ? 15.222 11.225 6.381 1.00 77.31 94 THR A CA 1
ATOM 766 C C . THR A 1 94 ? 16.721 11.062 6.608 1.00 77.31 94 THR A C 1
ATOM 768 O O . THR A 1 94 ? 17.233 11.647 7.544 1.00 77.31 94 THR A O 1
ATOM 771 N N . THR A 1 95 ? 17.431 10.279 5.789 1.00 71.19 95 THR A N 1
ATOM 772 C CA . THR A 1 95 ? 18.898 10.133 5.894 1.00 71.19 95 THR A CA 1
ATOM 773 C C . THR A 1 95 ? 19.657 11.262 5.187 1.00 71.19 95 THR A C 1
ATOM 775 O O . THR A 1 95 ? 20.855 11.420 5.390 1.00 71.19 95 THR A O 1
ATOM 778 N N . ILE A 1 96 ? 18.982 12.020 4.318 1.00 60.12 96 ILE A N 1
ATOM 779 C CA . ILE A 1 96 ? 19.576 13.128 3.553 1.00 60.12 96 ILE A CA 1
ATOM 780 C C . ILE A 1 96 ? 19.527 14.455 4.343 1.00 60.12 96 ILE A C 1
ATOM 782 O O . ILE A 1 96 ? 20.226 15.399 3.978 1.00 60.12 96 ILE A O 1
ATOM 786 N N . TYR A 1 97 ? 18.747 14.515 5.426 1.00 47.41 97 TYR A N 1
ATOM 787 C CA . TYR A 1 97 ? 18.631 15.654 6.345 1.00 47.41 97 TYR A CA 1
ATOM 788 C C . TYR A 1 97 ? 19.227 15.317 7.711 1.00 47.41 97 TYR A C 1
ATOM 790 O O . TYR A 1 97 ? 19.749 16.255 8.351 1.00 47.41 97 TYR A O 1
#

Foldseek 3Di:
DCVVVVVLLVLLVQLLVLADPVLNVVDDSVLLSLLVVLLVVVVVVDDPVCVVPDDLLNSLVNSQVVCVVVVNHDDSVSSSSSVVSSVVSVVVVVVVD

Sequence (97 aa):
MNTAINTQESTALNTFRNLSTQLRSLITINEIFEVLKEKSNYYNTLTYTQKCIINTSNIAGTVQRRLRKKDIRLTKNLVKSILKAEEKYYQNLTTIY

Radius of gyration: 13.35 Å; chains: 1; bounding box: 33×35×33 Å